Protein AF-A0A8J6BGZ4-F1 (afdb_monomer_lite)

Radius of gyration: 22.03 Å; chains: 1; bounding box: 63×41×59 Å

Secondary structure (DSSP, 8-state):
--S-TT-SSS-----S-SEESS-HHHHHHHHHHHHHHHHTTSS-PPPHHHHHHHHHHHHHHHHHHS-SSTTSSSEE-HHHHHHHHHHHHT----HHHHHHH-HHHHHHHHHS---GGGGGSSSTT--TTHHHHHHTHHHHHHTTT--S--------HHHHHHHHHHHHHHHHHHHHHT-

pLDDT: mean 90.48, std 9.58, range [55.22, 98.25]

Sequence (179 aa):
MVFPPEVEKSTVAFIGYVQPIGAIMPVSEIQARWATRVFKGLNKLPSKSEMKAEIAKRTEVMQKRYVESERHTIQVDYVDYMDEVAEEIGCKPNVKKLLLLDPKLAWEVLFGPCTPYQYRLSGPGKWKDARKAILTQYERIIKPTKTRTISVNDSHGSFKLAFKILGILILFAAIYVSV

InterPro domains:
  IPR002257 Flavin monooxygenase (FMO) 5 [PR01125] (47-66)
  IPR002257 Flavin monooxygenase (FMO) 5 [PR01125] (66-77)
  IPR002257 Flavin monooxygenase (FMO) 5 [PR01125] (155-172)
  IPR020946 Flavin monooxygenase-like [PF00743] (2-177)
  IPR036188 FAD/NAD(P)-binding domain superfamily [G3DSA:3.50.50.60] (1-104)
  IPR036188 FAD/NAD(P)-binding domain superfamily [SSF51905] (8-132)
  IPR050346 Flavin-containing monooxygenases-like [PTHR23023] (2-154)

Organism: Eleutherodactylus coqui (NCBI:txid57060)

Foldseek 3Di:
DQADLPDPALQHGDALQADEPDDSVLRSVLSVLLSVCSNVVVFPDDHSVVVVVVVVVVQVVQPVPDPPDPVSRRYDYPVVSSQVSLVRQVQRDPLVVCCVVPVPLSCLCPVNDVDSLSSQCDGPNRDPCSSVCSNCVVVVVCVVVPPDDDDDPPPPPVVVVVVVVVVVVVVVVVVVVVD

Structure (mmCIF, N/CA/C/O backbone):
data_AF-A0A8J6BGZ4-F1
#
_entry.id   AF-A0A8J6BGZ4-F1
#
loop_
_atom_site.group_PDB
_atom_site.id
_atom_site.type_symbol
_atom_site.label_atom_id
_atom_site.label_alt_id
_atom_site.label_comp_id
_atom_site.label_asym_id
_atom_site.label_entity_id
_atom_site.label_seq_id
_atom_site.pdbx_PDB_ins_code
_atom_site.Cartn_x
_atom_site.Cartn_y
_atom_site.Cartn_z
_atom_site.occupancy
_atom_site.B_iso_or_equiv
_atom_site.auth_seq_id
_atom_site.auth_comp_id
_atom_site.auth_asym_id
_atom_site.auth_atom_id
_atom_site.pdbx_PDB_model_num
ATOM 1 N N . MET A 1 1 ? -7.852 7.838 9.278 1.00 71.19 1 MET A N 1
ATOM 2 C CA . MET A 1 1 ? -8.920 7.177 10.065 1.00 71.19 1 MET A CA 1
ATOM 3 C C . MET A 1 1 ? -9.941 6.586 9.106 1.00 71.19 1 MET A C 1
ATOM 5 O O . MET A 1 1 ? -10.532 7.351 8.365 1.00 71.19 1 MET A O 1
ATOM 9 N N . VAL A 1 2 ? -10.126 5.261 9.086 1.00 92.69 2 VAL A N 1
ATOM 10 C CA . VAL A 1 2 ? -11.202 4.618 8.294 1.00 92.69 2 VAL A CA 1
ATOM 11 C C . VAL A 1 2 ? -12.411 4.323 9.177 1.00 92.69 2 VAL A C 1
ATOM 13 O O . VAL A 1 2 ? -13.541 4.565 8.773 1.00 92.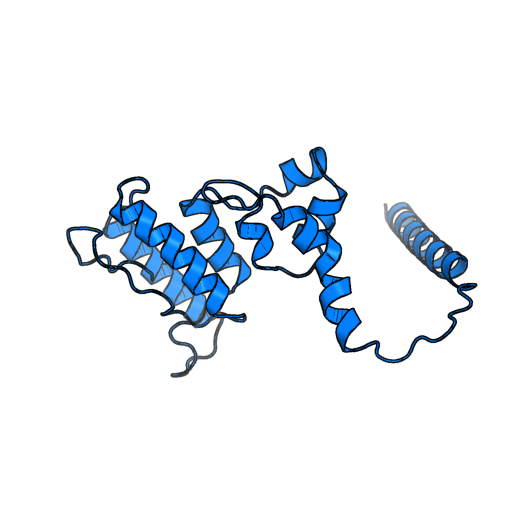69 2 VAL A O 1
ATOM 16 N N . PHE A 1 3 ? -12.178 3.868 10.409 1.00 95.12 3 PHE A N 1
ATOM 17 C CA . PHE A 1 3 ? -13.233 3.517 11.356 1.00 95.12 3 PHE A CA 1
ATOM 18 C C . PHE A 1 3 ? -13.259 4.495 12.537 1.00 95.12 3 PHE A C 1
ATOM 20 O O . PHE A 1 3 ? -12.200 4.770 13.112 1.00 95.12 3 PHE A O 1
ATOM 27 N N . PRO A 1 4 ? -14.435 5.014 12.920 1.00 93.75 4 PRO A N 1
ATOM 28 C CA . PRO A 1 4 ? -14.587 5.814 14.129 1.00 93.75 4 PRO A CA 1
ATOM 29 C C . PRO A 1 4 ? -14.514 4.918 15.386 1.00 93.75 4 PRO A C 1
ATOM 31 O O . PRO A 1 4 ? -15.329 4.005 15.518 1.00 93.75 4 PRO A O 1
ATOM 34 N N . PRO A 1 5 ? -13.601 5.176 16.344 1.00 92.38 5 PRO A N 1
ATOM 35 C CA . PRO A 1 5 ? -13.432 4.334 17.539 1.00 92.38 5 PRO A CA 1
ATOM 36 C C . PRO A 1 5 ? -14.580 4.454 18.556 1.00 92.38 5 PRO A C 1
ATOM 38 O O . PRO A 1 5 ? -14.654 3.680 19.506 1.00 92.38 5 PRO A O 1
ATOM 41 N N . GLU A 1 6 ? -15.452 5.454 18.408 1.00 91.50 6 GLU A N 1
ATOM 42 C CA . GLU A 1 6 ? -16.585 5.676 19.313 1.00 91.50 6 GLU A CA 1
ATOM 43 C C . GLU A 1 6 ? -17.794 4.789 19.003 1.00 91.50 6 GLU A C 1
ATOM 45 O O . GLU A 1 6 ? -18.661 4.629 19.859 1.00 91.50 6 GLU A O 1
ATOM 50 N N . VAL A 1 7 ? -17.857 4.198 17.808 1.00 89.94 7 VAL A N 1
ATOM 51 C CA . VAL A 1 7 ? -18.979 3.340 17.421 1.00 89.94 7 VAL A CA 1
ATOM 52 C C . VAL A 1 7 ? -18.779 1.949 18.019 1.00 89.94 7 VAL A C 1
ATOM 54 O O . VAL A 1 7 ? -17.758 1.308 17.786 1.00 89.94 7 VAL A O 1
ATOM 57 N N . GLU A 1 8 ? -19.772 1.476 18.775 1.00 85.56 8 GLU A N 1
ATOM 58 C CA . GLU A 1 8 ? -19.721 0.193 19.491 1.00 85.56 8 GLU A CA 1
ATOM 59 C C . GLU A 1 8 ? -19.519 -1.005 18.550 1.00 85.56 8 GLU A C 1
ATOM 61 O O . GLU A 1 8 ? -18.778 -1.936 18.860 1.00 85.56 8 GLU A O 1
ATOM 66 N N . LYS A 1 9 ? -20.155 -0.968 17.373 1.00 89.38 9 LYS A N 1
ATOM 67 C CA . LYS A 1 9 ? -20.015 -1.990 16.331 1.00 89.38 9 LYS A CA 1
ATOM 68 C C . LYS A 1 9 ? -19.254 -1.426 15.140 1.00 89.38 9 LYS A C 1
ATOM 70 O O . LYS A 1 9 ? -19.548 -0.336 14.659 1.00 89.38 9 LYS A O 1
ATOM 75 N N . SER A 1 10 ? -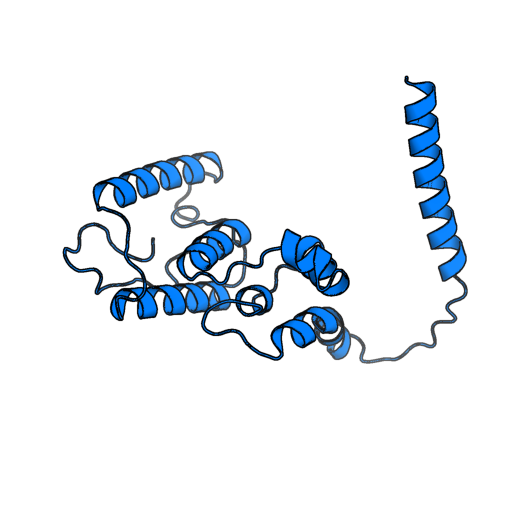18.318 -2.199 14.599 1.00 92.00 10 SER A N 1
ATOM 76 C CA . SER A 1 10 ? -17.503 -1.812 13.440 1.00 92.00 10 SER A CA 1
ATOM 77 C C . SER A 1 10 ? -18.284 -1.887 12.117 1.00 92.00 10 SER A C 1
ATOM 79 O O . SER A 1 10 ? -17.900 -2.619 11.214 1.00 92.00 10 SER A O 1
ATOM 81 N N . THR A 1 11 ? -19.402 -1.165 12.003 1.00 93.88 11 THR A N 1
ATOM 82 C CA . THR A 1 11 ? -20.330 -1.190 10.852 1.00 93.88 11 THR A CA 1
ATOM 83 C C . THR A 1 11 ? -20.336 0.104 10.038 1.00 93.88 11 THR A C 1
ATOM 85 O O . THR A 1 11 ? -21.064 0.207 9.055 1.00 93.88 11 THR A O 1
ATOM 88 N N . VAL A 1 12 ? -19.541 1.099 10.436 1.00 95.50 12 VAL A N 1
ATOM 89 C CA . VAL A 1 12 ? -19.402 2.385 9.739 1.00 95.50 12 VAL A CA 1
ATOM 90 C C . VAL A 1 12 ? -17.940 2.585 9.363 1.00 95.50 12 VAL A C 1
ATOM 92 O O . VAL A 1 12 ? -17.058 2.406 10.201 1.00 95.50 12 VAL A O 1
ATOM 95 N N . ALA A 1 13 ? -17.685 2.963 8.111 1.00 96.62 13 ALA A N 1
ATOM 96 C CA . ALA A 1 13 ? -16.354 3.266 7.600 1.00 96.62 13 ALA A CA 1
ATOM 97 C C . ALA A 1 13 ? -16.400 4.500 6.691 1.00 96.62 13 ALA A C 1
ATOM 99 O O . ALA A 1 13 ? -17.326 4.654 5.896 1.00 96.62 13 ALA A O 1
ATOM 100 N N . PHE A 1 14 ? -15.381 5.350 6.787 1.00 95.81 14 PHE A N 1
ATOM 101 C CA . PHE A 1 14 ? -15.175 6.514 5.932 1.00 95.81 14 PHE A CA 1
ATOM 102 C C . PHE A 1 14 ? -14.122 6.184 4.877 1.00 95.81 14 PHE A C 1
ATOM 104 O O . PHE A 1 14 ? -12.993 5.819 5.208 1.00 95.81 14 PHE A O 1
ATOM 111 N N . ILE A 1 15 ? -14.498 6.307 3.604 1.00 97.00 15 ILE A N 1
ATOM 112 C CA . ILE A 1 15 ? -13.657 5.958 2.456 1.00 97.00 15 ILE A CA 1
ATOM 113 C C . ILE A 1 15 ? -13.256 7.234 1.718 1.00 97.00 15 ILE A C 1
ATOM 115 O O . ILE A 1 15 ? -14.090 8.100 1.470 1.00 97.00 15 ILE A O 1
ATOM 119 N N . GLY A 1 16 ? -11.979 7.352 1.368 1.00 93.81 16 GLY A N 1
ATOM 120 C CA . GLY A 1 16 ? -11.411 8.510 0.682 1.00 93.81 16 GLY A CA 1
ATOM 121 C C . GLY A 1 16 ? -11.222 9.743 1.567 1.00 93.81 16 GLY A C 1
ATOM 122 O O . GLY A 1 16 ? -10.829 10.789 1.063 1.00 93.81 16 GLY A O 1
ATOM 123 N N . TYR A 1 17 ? -11.462 9.639 2.878 1.00 92.50 17 TYR A N 1
ATOM 124 C CA . TYR A 1 17 ? -11.281 10.742 3.828 1.00 92.50 17 TYR A CA 1
ATOM 125 C C . TYR A 1 17 ? -9.835 10.825 4.346 1.00 92.50 17 TYR A C 1
ATOM 127 O O . TYR A 1 17 ? -9.562 10.717 5.541 1.00 92.50 17 TYR A O 1
ATOM 135 N N . VAL A 1 18 ? -8.891 10.930 3.412 1.00 91.00 18 VAL A N 1
ATOM 136 C CA . VAL A 1 18 ? -7.453 11.116 3.654 1.00 91.00 18 VAL A CA 1
ATOM 137 C C . VAL A 1 18 ? -6.853 11.906 2.493 1.00 91.00 18 VAL A C 1
ATOM 139 O O . VAL A 1 18 ? -7.332 11.797 1.365 1.00 91.00 18 VAL A O 1
ATOM 142 N N . GLN A 1 19 ? -5.787 12.664 2.742 1.00 89.75 19 GLN A N 1
ATOM 143 C CA . GLN A 1 19 ? -5.075 13.404 1.702 1.00 89.75 19 GLN A CA 1
ATOM 144 C C . GLN A 1 19 ? -3.654 12.847 1.529 1.00 89.75 19 GLN A C 1
ATOM 146 O O . GLN A 1 19 ? -2.728 13.278 2.215 1.00 89.75 19 GLN A O 1
ATOM 151 N N . PRO A 1 20 ? -3.455 11.868 0.633 1.00 88.94 20 PRO A N 1
ATOM 152 C CA . PRO A 1 20 ? -2.137 11.312 0.377 1.00 88.94 20 PRO A CA 1
ATOM 153 C C . PRO A 1 20 ? -1.318 12.216 -0.553 1.00 88.94 20 PRO A C 1
ATOM 155 O O . PRO A 1 20 ? -1.865 12.891 -1.428 1.00 88.94 20 PRO A O 1
ATOM 158 N N . ILE A 1 21 ? 0.009 12.119 -0.469 1.00 85.00 21 ILE A N 1
ATOM 159 C CA . ILE A 1 21 ? 0.899 12.525 -1.569 1.00 85.00 21 ILE A CA 1
ATOM 160 C C . ILE A 1 21 ? 0.851 11.425 -2.644 1.00 85.00 21 ILE A C 1
ATOM 162 O O . ILE A 1 21 ? 1.728 10.569 -2.739 1.00 85.00 21 ILE A O 1
ATOM 166 N N . GLY A 1 22 ? -0.243 11.386 -3.404 1.00 85.25 22 GLY A N 1
ATOM 167 C CA . GLY A 1 22 ? -0.531 10.341 -4.383 1.00 85.25 22 GLY A CA 1
ATOM 168 C C . GLY A 1 22 ? -1.966 10.416 -4.903 1.00 85.25 22 GLY A C 1
ATOM 169 O O . GLY A 1 22 ? -2.707 11.352 -4.612 1.00 85.25 22 GLY A O 1
ATOM 170 N N . ALA A 1 23 ? -2.378 9.421 -5.688 1.00 91.25 23 ALA A N 1
ATOM 171 C CA . ALA A 1 23 ? -3.746 9.358 -6.194 1.00 91.25 23 ALA A CA 1
ATOM 172 C C . ALA A 1 23 ? -4.713 8.850 -5.112 1.00 91.25 23 ALA A C 1
ATOM 174 O O . ALA A 1 23 ? -4.440 7.844 -4.460 1.00 91.25 23 ALA A O 1
ATOM 175 N N . ILE A 1 24 ? -5.880 9.487 -4.972 1.00 94.75 24 ILE A N 1
ATOM 176 C CA . ILE A 1 24 ? -6.903 9.075 -3.995 1.00 94.75 24 ILE A CA 1
ATOM 177 C C . ILE A 1 24 ? -7.621 7.780 -4.398 1.00 94.75 24 ILE A C 1
ATOM 179 O O . ILE A 1 24 ? -8.010 6.992 -3.547 1.00 94.75 24 ILE A O 1
ATOM 183 N N . MET A 1 25 ? -7.757 7.513 -5.698 1.00 96.38 25 MET A N 1
ATOM 184 C CA . MET A 1 25 ? -8.470 6.348 -6.231 1.00 96.38 25 MET A CA 1
ATOM 185 C C . MET A 1 25 ? -7.934 5.005 -5.696 1.00 96.38 25 MET A C 1
ATOM 187 O O . MET A 1 25 ? -8.741 4.226 -5.188 1.00 96.38 25 MET A O 1
ATOM 191 N N . PRO A 1 26 ? -6.618 4.707 -5.747 1.00 96.56 26 PRO A N 1
ATOM 192 C CA . PRO A 1 26 ? -6.089 3.473 -5.162 1.00 96.56 26 PRO A CA 1
ATOM 193 C C . PRO A 1 26 ? -6.210 3.423 -3.636 1.00 96.56 26 PRO A C 1
ATOM 195 O O . PRO A 1 26 ? -6.410 2.345 -3.082 1.00 96.56 26 PRO A O 1
ATOM 198 N N . VAL A 1 27 ? -6.145 4.575 -2.965 1.00 96.62 27 VAL A N 1
ATOM 199 C CA . VAL A 1 27 ? -6.311 4.656 -1.510 1.00 96.62 27 VAL A CA 1
ATOM 200 C C . VAL A 1 27 ? -7.744 4.308 -1.107 1.00 96.62 27 VAL A C 1
ATOM 202 O O . VAL A 1 27 ? -7.959 3.438 -0.266 1.00 96.62 27 VAL A O 1
ATOM 205 N N . SER A 1 28 ? -8.738 4.918 -1.753 1.00 97.38 28 SER A N 1
ATOM 206 C CA . SER A 1 28 ? -10.153 4.608 -1.529 1.00 97.38 28 SER A CA 1
ATOM 207 C C . SER A 1 28 ? -10.473 3.144 -1.836 1.00 97.38 28 SER A C 1
ATOM 209 O O . SER A 1 28 ? -11.246 2.512 -1.119 1.00 97.38 28 SER A O 1
ATOM 211 N N . GLU A 1 29 ? -9.859 2.580 -2.878 1.00 97.88 29 GLU A N 1
ATOM 212 C CA . GLU A 1 29 ? -10.035 1.175 -3.252 1.00 97.88 29 GLU A CA 1
ATOM 213 C C . GLU A 1 29 ? -9.547 0.225 -2.150 1.00 97.88 29 GLU A C 1
ATOM 215 O O . GLU A 1 29 ? -10.297 -0.657 -1.721 1.00 97.88 29 GLU A O 1
ATOM 220 N N . ILE A 1 30 ? -8.324 0.417 -1.642 1.00 97.38 30 ILE A N 1
ATOM 221 C CA . ILE A 1 30 ? -7.788 -0.460 -0.596 1.00 97.38 30 ILE A CA 1
ATOM 222 C C . ILE A 1 30 ? -8.512 -0.256 0.744 1.00 97.38 30 ILE A C 1
ATOM 224 O O . ILE A 1 30 ? -8.785 -1.232 1.444 1.00 97.38 30 ILE A O 1
ATOM 228 N N . GLN A 1 31 ? -8.929 0.974 1.066 1.00 97.69 31 GLN A N 1
ATOM 229 C CA . GLN A 1 31 ? -9.786 1.248 2.223 1.00 97.69 31 GLN A CA 1
ATOM 230 C C . GLN A 1 31 ? -11.121 0.500 2.121 1.00 97.69 31 GLN A C 1
ATOM 232 O O . GLN A 1 31 ? -11.555 -0.110 3.097 1.00 97.69 31 GLN A O 1
ATOM 237 N N . ALA A 1 32 ? -11.754 0.482 0.943 1.00 97.94 32 ALA A N 1
ATOM 238 C CA . ALA A 1 32 ? -13.000 -0.249 0.725 1.00 97.94 32 ALA A CA 1
ATOM 239 C C . ALA A 1 32 ? -12.804 -1.769 0.865 1.00 97.94 32 ALA A C 1
ATOM 241 O O . ALA A 1 32 ? -13.632 -2.458 1.472 1.00 97.94 32 ALA A O 1
ATOM 242 N N . ARG A 1 33 ? -11.680 -2.308 0.371 1.00 98.00 33 ARG A N 1
ATOM 243 C CA . ARG A 1 33 ? -11.315 -3.72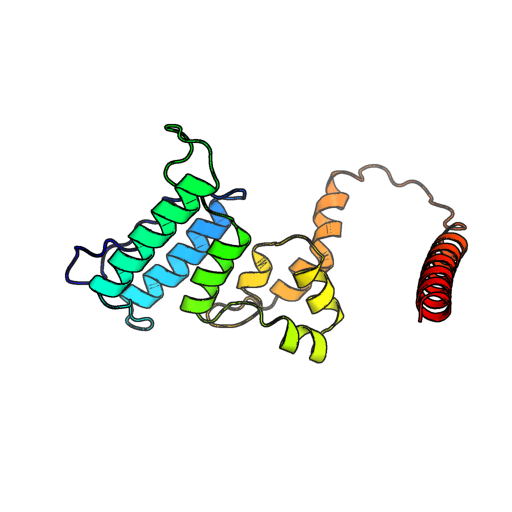0 0.586 1.00 98.00 33 ARG A CA 1
ATOM 244 C C . ARG A 1 33 ? -11.180 -4.052 2.067 1.00 98.00 33 ARG A C 1
ATOM 246 O O . ARG A 1 33 ? -11.671 -5.094 2.490 1.00 98.00 33 ARG A O 1
ATOM 253 N N . TRP A 1 34 ? -10.542 -3.193 2.855 1.00 97.88 34 TRP A N 1
ATOM 254 C CA . TRP A 1 34 ? -10.426 -3.406 4.295 1.00 97.88 34 TRP A CA 1
ATOM 255 C C . TRP A 1 34 ? -11.787 -3.293 4.999 1.00 97.88 34 TRP A C 1
ATOM 257 O O . TRP A 1 34 ? -12.185 -4.218 5.708 1.00 97.88 34 TRP A O 1
ATOM 267 N N . ALA A 1 35 ? -12.551 -2.233 4.717 1.00 97.88 35 ALA A N 1
ATOM 268 C CA . ALA A 1 35 ? -13.881 -1.989 5.280 1.00 97.88 35 ALA A CA 1
ATOM 269 C C . ALA A 1 35 ? -14.842 -3.161 5.073 1.00 97.88 35 ALA A C 1
ATOM 271 O O . ALA A 1 35 ? -15.413 -3.680 6.029 1.00 97.88 35 ALA A O 1
ATOM 272 N N . THR A 1 36 ? -14.963 -3.648 3.839 1.00 97.25 36 THR A N 1
ATOM 273 C CA . THR A 1 36 ? -15.849 -4.779 3.526 1.00 97.25 36 THR A CA 1
ATOM 274 C C . THR A 1 36 ? -15.447 -6.072 4.237 1.00 97.25 36 THR A C 1
ATOM 276 O O . THR A 1 36 ? -16.311 -6.866 4.610 1.00 97.25 36 THR A O 1
ATOM 279 N N . ARG A 1 37 ? -14.149 -6.293 4.480 1.00 97.00 37 ARG A N 1
ATOM 280 C CA . ARG A 1 37 ? -13.666 -7.456 5.237 1.00 97.00 37 ARG A CA 1
ATOM 281 C C . ARG A 1 37 ? -13.971 -7.342 6.725 1.00 97.00 37 ARG A C 1
ATOM 283 O O . ARG A 1 37 ? -14.346 -8.350 7.320 1.00 97.00 37 ARG A O 1
ATOM 290 N N . VAL A 1 38 ? -13.864 -6.143 7.296 1.00 97.12 38 VAL A N 1
ATOM 291 C CA . VAL A 1 38 ? -14.278 -5.866 8.680 1.00 97.12 38 VAL A CA 1
ATOM 292 C C . VAL A 1 38 ? -15.784 -6.057 8.834 1.00 97.12 38 VAL A C 1
ATOM 294 O O . VAL A 1 38 ? -16.215 -6.786 9.721 1.00 97.12 38 VAL A O 1
ATOM 297 N N . PHE A 1 39 ? -16.587 -5.522 7.912 1.00 96.94 39 PHE A N 1
ATOM 298 C CA . PHE A 1 39 ? -18.045 -5.698 7.926 1.00 96.94 39 PHE A CA 1
ATOM 299 C C . PHE A 1 39 ? -18.462 -7.165 7.798 1.00 96.94 39 PHE A C 1
ATOM 301 O O . PHE A 1 39 ? -19.427 -7.594 8.422 1.00 96.94 39 PHE A O 1
ATOM 308 N N . LYS A 1 40 ? -17.707 -7.957 7.030 1.00 96.25 40 LYS A N 1
ATOM 309 C CA . LYS A 1 40 ? -17.908 -9.407 6.913 1.00 96.25 40 LYS A CA 1
ATOM 310 C C . LYS A 1 40 ? -17.368 -10.200 8.118 1.00 96.25 40 LYS A C 1
ATOM 312 O O . LYS A 1 40 ? -17.558 -11.411 8.174 1.00 96.25 40 LYS A O 1
ATOM 317 N N . GLY A 1 41 ? -16.673 -9.561 9.060 1.00 95.12 41 GLY A N 1
ATOM 318 C CA . GLY A 1 41 ? -16.052 -10.215 10.217 1.00 95.12 41 GLY A CA 1
ATOM 319 C C . GLY A 1 41 ? -14.788 -11.022 9.895 1.00 95.12 41 GLY A C 1
ATOM 320 O O . GLY A 1 41 ? -14.329 -11.797 10.730 1.00 95.12 41 GLY A O 1
ATOM 321 N N . LEU A 1 42 ? -14.212 -10.856 8.698 1.00 95.81 42 LEU A N 1
ATOM 322 C CA . LEU A 1 42 ? -12.958 -11.510 8.293 1.00 95.81 42 LEU A CA 1
ATOM 323 C C . LEU A 1 42 ? -11.721 -10.833 8.890 1.00 95.81 42 LEU A C 1
ATOM 325 O O . LEU A 1 42 ? -10.668 -11.455 8.989 1.00 95.81 42 LEU A O 1
ATOM 329 N N . ASN A 1 43 ? -11.849 -9.560 9.252 1.00 94.94 43 ASN A N 1
ATOM 330 C CA . ASN A 1 43 ? -10.831 -8.773 9.931 1.00 94.94 43 ASN A CA 1
ATOM 331 C C . ASN A 1 43 ? -11.448 -8.158 11.186 1.00 94.94 43 ASN A C 1
ATOM 333 O O . ASN A 1 43 ? -12.584 -7.688 11.147 1.00 94.94 43 ASN A O 1
ATOM 337 N N . LYS A 1 44 ? -10.702 -8.165 12.291 1.00 93.12 44 LYS A N 1
ATOM 338 C CA . LYS A 1 44 ? -11.116 -7.536 13.547 1.00 93.12 44 LYS A CA 1
ATOM 339 C C . LYS A 1 44 ? -10.305 -6.270 13.755 1.00 93.12 44 LYS A C 1
ATOM 341 O O . LYS A 1 44 ? -9.102 -6.278 13.526 1.00 93.12 44 LYS A O 1
ATOM 346 N N . LEU A 1 45 ? -10.979 -5.208 14.175 1.00 94.50 45 LEU A N 1
ATOM 347 C CA . LEU A 1 45 ? -10.302 -3.988 14.591 1.00 94.50 45 LEU A CA 1
ATOM 348 C C . LEU A 1 45 ? -9.653 -4.192 15.968 1.00 94.50 45 LEU A C 1
ATOM 350 O O . LEU A 1 45 ? -10.148 -5.015 16.748 1.00 94.50 45 LEU A O 1
ATOM 354 N N . PRO A 1 46 ? -8.574 -3.453 16.273 1.00 94.12 46 PRO A N 1
ATOM 355 C CA . PRO A 1 46 ? -8.012 -3.418 17.616 1.00 94.12 46 PRO A CA 1
ATOM 356 C C . PRO A 1 46 ? -9.003 -2.798 18.613 1.00 94.12 46 PRO A C 1
ATOM 358 O O . PRO A 1 46 ? -10.063 -2.282 18.246 1.00 94.12 46 PRO A O 1
ATOM 361 N N . SER A 1 47 ? -8.668 -2.853 19.899 1.00 94.56 47 SER A N 1
ATOM 362 C CA . SER A 1 47 ? -9.505 -2.278 20.950 1.00 94.56 47 SER A CA 1
ATOM 363 C C . SER A 1 47 ? -9.634 -0.755 20.816 1.00 94.56 47 SER A C 1
ATOM 365 O O . SER A 1 47 ? -8.787 -0.064 20.245 1.00 94.56 47 SER A O 1
ATOM 367 N N . LYS A 1 48 ? -10.698 -0.195 21.402 1.00 94.12 48 LYS A N 1
ATOM 368 C CA . LYS A 1 48 ? -10.958 1.253 21.391 1.00 94.12 48 LYS A CA 1
ATOM 369 C C . LYS A 1 48 ? -9.792 2.071 21.959 1.00 94.12 48 LYS A C 1
ATOM 371 O O . LYS A 1 48 ? -9.490 3.142 21.435 1.00 94.12 48 LYS A O 1
ATOM 376 N N . SER A 1 49 ? -9.149 1.593 23.025 1.00 94.81 49 SER A N 1
ATOM 377 C CA . SER A 1 49 ? -7.991 2.258 23.635 1.00 94.81 49 SER A CA 1
ATOM 378 C C . SER A 1 49 ? -6.786 2.260 22.698 1.00 94.81 49 SER A C 1
ATOM 380 O O . SER A 1 49 ? -6.168 3.308 22.526 1.00 94.81 49 SER A O 1
ATOM 382 N N . GLU A 1 50 ? -6.496 1.135 22.042 1.00 94.81 50 GLU A N 1
ATOM 383 C CA . GLU A 1 50 ? -5.415 1.028 21.054 1.00 94.81 50 GLU A CA 1
ATOM 384 C C . GLU A 1 50 ? -5.660 1.950 19.856 1.00 94.81 50 GLU A C 1
ATOM 386 O O . GLU A 1 50 ? -4.767 2.699 19.465 1.00 94.81 50 GLU A O 1
ATOM 391 N N . MET A 1 51 ? -6.889 1.982 19.324 1.00 94.69 51 MET A N 1
ATOM 392 C CA . MET A 1 51 ? -7.250 2.894 18.234 1.00 94.69 51 MET A CA 1
ATOM 393 C C . MET A 1 51 ? -7.034 4.361 18.621 1.00 94.69 51 MET A C 1
ATOM 395 O O . MET A 1 51 ? -6.492 5.131 17.833 1.00 94.69 51 MET A O 1
ATOM 399 N N . LYS A 1 52 ? -7.446 4.763 19.830 1.00 94.75 52 LYS A N 1
ATOM 400 C CA . LYS A 1 52 ? -7.261 6.139 20.320 1.00 94.75 52 LYS A CA 1
ATOM 401 C C . LYS A 1 52 ? -5.792 6.494 20.521 1.00 94.75 52 LYS A C 1
ATOM 403 O O . LYS A 1 52 ? -5.389 7.591 20.143 1.00 94.75 52 LYS A O 1
ATOM 408 N N . ALA A 1 53 ? -5.010 5.582 21.095 1.00 95.25 53 ALA A N 1
ATOM 409 C CA . ALA A 1 53 ? -3.578 5.776 21.289 1.00 95.25 53 ALA A CA 1
ATOM 410 C C . ALA A 1 53 ? -2.859 5.957 19.944 1.00 95.25 53 ALA A C 1
ATOM 412 O O . ALA A 1 53 ? -2.066 6.884 19.784 1.00 95.25 53 ALA A O 1
ATOM 413 N N . GLU A 1 54 ? -3.197 5.133 18.952 1.00 92.31 54 GLU A N 1
ATOM 414 C CA . GLU A 1 54 ? -2.635 5.235 17.606 1.00 92.31 54 GLU A CA 1
ATOM 415 C C . GLU A 1 54 ? -3.068 6.526 16.894 1.00 92.31 54 GLU A C 1
ATOM 417 O O . GLU A 1 54 ? -2.249 7.175 16.248 1.00 92.31 54 GLU A O 1
ATOM 422 N N . ILE A 1 55 ? -4.326 6.956 17.050 1.00 91.88 55 ILE A N 1
ATOM 423 C CA . ILE A 1 55 ? -4.789 8.252 16.527 1.00 91.88 55 ILE A CA 1
ATOM 424 C C . ILE A 1 55 ? -3.980 9.400 17.141 1.00 91.88 55 ILE A C 1
ATOM 426 O O . ILE A 1 55 ? -3.494 10.250 16.402 1.00 91.88 55 ILE A O 1
ATOM 430 N N . ALA A 1 56 ? -3.797 9.416 18.465 1.00 92.50 56 ALA A N 1
ATOM 431 C CA . ALA A 1 56 ? -3.023 10.456 19.142 1.00 92.50 56 ALA A CA 1
ATOM 432 C C . ALA A 1 56 ? -1.570 10.499 18.638 1.00 92.50 56 ALA A C 1
ATOM 434 O O . ALA A 1 56 ? -1.074 11.563 18.265 1.00 92.50 56 ALA A O 1
ATOM 435 N N . LYS A 1 57 ? -0.927 9.330 18.534 1.00 92.44 57 LYS A N 1
ATOM 436 C CA . LYS A 1 57 ? 0.432 9.193 17.999 1.00 92.44 57 LYS A CA 1
ATOM 437 C C . LYS A 1 57 ? 0.539 9.695 16.557 1.00 92.44 57 LYS A C 1
ATOM 439 O O . LYS A 1 57 ? 1.471 10.423 16.227 1.00 92.44 57 LYS A O 1
ATOM 444 N N . ARG A 1 58 ? -0.408 9.332 15.686 1.00 89.06 58 ARG A N 1
ATOM 445 C CA . ARG A 1 58 ? -0.421 9.788 14.286 1.00 89.06 58 ARG A CA 1
ATOM 446 C C . ARG A 1 58 ? -0.607 11.291 14.172 1.00 89.06 58 ARG A C 1
ATOM 448 O O . ARG A 1 58 ? 0.077 11.908 13.362 1.00 89.06 58 ARG A O 1
ATOM 455 N N . THR A 1 59 ? -1.489 11.874 14.981 1.00 88.38 59 THR A N 1
ATOM 456 C CA . THR A 1 59 ? -1.684 13.328 15.024 1.00 88.38 59 THR A CA 1
ATOM 457 C C . THR A 1 59 ? -0.384 14.037 15.394 1.00 88.38 59 THR A C 1
ATOM 459 O O . THR A 1 59 ? 0.004 14.976 14.706 1.00 88.38 59 THR A O 1
ATOM 462 N N . GLU A 1 60 ? 0.340 13.544 16.403 1.00 89.88 60 GLU A N 1
ATOM 463 C CA . GLU A 1 60 ? 1.633 14.108 16.805 1.00 89.88 60 GLU A CA 1
ATOM 464 C C . GLU A 1 60 ? 2.689 13.999 15.689 1.00 89.88 60 GLU A C 1
ATOM 466 O O . GLU A 1 60 ? 3.387 14.968 15.386 1.00 89.88 60 GLU A O 1
ATOM 471 N N . VAL A 1 61 ? 2.807 12.834 15.041 1.00 88.50 61 VAL A N 1
ATOM 472 C CA . VAL A 1 61 ? 3.750 12.631 13.925 1.00 88.50 61 VAL A CA 1
ATOM 473 C C . VAL A 1 61 ? 3.415 13.545 12.745 1.00 88.50 61 VAL A C 1
ATOM 475 O O . VAL A 1 61 ? 4.314 14.157 12.168 1.00 88.50 61 VAL A O 1
ATOM 478 N N . MET A 1 62 ? 2.131 13.672 12.405 1.00 85.12 62 MET A N 1
ATOM 479 C CA . MET A 1 62 ? 1.664 14.545 11.330 1.00 85.12 62 MET A CA 1
ATOM 480 C C . MET A 1 62 ? 1.991 16.014 11.630 1.00 85.12 62 MET A C 1
ATOM 482 O O . MET A 1 62 ? 2.535 16.694 10.764 1.00 85.12 62 MET A O 1
ATOM 486 N N . GLN A 1 63 ? 1.743 16.482 12.857 1.00 85.62 63 GLN A N 1
ATOM 487 C CA . GLN A 1 63 ? 2.065 17.848 13.292 1.00 85.62 63 GLN A CA 1
ATOM 488 C C . GLN A 1 63 ? 3.568 18.152 13.248 1.00 85.62 63 GLN A C 1
ATOM 490 O O . GLN A 1 63 ? 3.958 19.271 12.938 1.00 85.62 63 GLN A O 1
ATOM 495 N N . LYS A 1 64 ? 4.427 17.165 13.534 1.00 87.00 64 LYS A N 1
ATOM 496 C CA . LYS A 1 64 ? 5.888 17.329 13.428 1.00 87.00 64 LYS A CA 1
ATOM 497 C C . LYS A 1 64 ? 6.379 17.356 11.981 1.00 87.00 64 LYS A C 1
ATOM 499 O O . LYS A 1 64 ? 7.392 17.987 11.694 1.00 87.00 64 LYS A O 1
ATOM 504 N N . ARG A 1 65 ? 5.713 16.622 11.087 1.00 84.06 65 ARG A N 1
ATOM 505 C CA . ARG A 1 65 ? 6.140 16.446 9.692 1.00 84.06 65 ARG A CA 1
ATOM 506 C C . ARG A 1 65 ? 5.644 17.555 8.769 1.00 84.06 65 ARG A C 1
ATOM 508 O O . ARG A 1 65 ? 6.351 17.915 7.831 1.00 84.06 65 ARG A O 1
ATOM 515 N N . TYR A 1 66 ? 4.440 18.064 9.007 1.00 80.56 66 TYR A N 1
ATOM 516 C CA . TYR A 1 66 ? 3.784 19.034 8.139 1.00 80.56 66 TYR A CA 1
ATOM 517 C C . TYR A 1 66 ? 3.630 20.388 8.823 1.00 80.56 66 TYR A C 1
ATOM 519 O O . TYR A 1 66 ? 3.484 20.477 10.037 1.00 80.56 66 TYR A O 1
ATOM 527 N N . VAL A 1 67 ? 3.643 21.454 8.021 1.00 80.19 67 VAL A N 1
ATOM 528 C CA . VAL A 1 67 ? 3.422 22.814 8.519 1.00 80.19 67 VAL A CA 1
ATOM 529 C C . VAL A 1 67 ? 2.012 22.919 9.090 1.00 80.19 67 VAL A C 1
ATOM 531 O O . VAL A 1 67 ? 1.051 22.498 8.445 1.00 80.19 67 VAL A O 1
ATOM 534 N N . GLU A 1 68 ? 1.888 23.528 10.266 1.00 75.62 68 GLU A N 1
ATOM 535 C CA . GLU A 1 68 ? 0.598 23.824 10.878 1.00 75.62 68 GLU A CA 1
ATOM 536 C C . GLU A 1 68 ? -0.201 24.775 9.973 1.00 75.62 68 GLU A C 1
ATOM 538 O O . GLU A 1 68 ? 0.065 25.973 9.879 1.00 75.62 68 GLU A O 1
ATOM 543 N N . SER A 1 69 ? -1.152 24.221 9.223 1.00 76.25 69 SER A N 1
ATOM 544 C CA . SER A 1 69 ? -2.105 24.987 8.430 1.00 76.25 69 SER A CA 1
ATOM 545 C C . SER A 1 69 ? -3.381 24.187 8.208 1.00 76.25 69 SER A C 1
ATOM 547 O O . SER A 1 69 ? -3.380 22.955 8.253 1.00 76.25 69 SER A O 1
ATOM 549 N N . GLU A 1 70 ? -4.473 24.880 7.886 1.00 69.75 70 GLU A N 1
ATOM 550 C CA . GLU A 1 70 ? -5.782 24.265 7.623 1.00 69.75 70 GLU A CA 1
ATOM 551 C C . GLU A 1 70 ? -5.752 23.212 6.494 1.00 69.75 70 GLU A C 1
ATOM 553 O O . GLU A 1 70 ? -6.628 22.353 6.413 1.00 69.75 70 GLU A O 1
ATOM 558 N N . ARG A 1 71 ? -4.718 23.237 5.639 1.00 64.06 71 ARG A N 1
ATOM 559 C CA . ARG A 1 71 ? -4.510 22.285 4.534 1.00 64.06 71 ARG A CA 1
ATOM 560 C C . ARG A 1 71 ? -3.763 21.000 4.932 1.00 64.06 71 ARG A C 1
ATOM 562 O O . ARG A 1 71 ? -3.686 20.083 4.115 1.00 64.06 71 ARG A O 1
ATOM 569 N N . HIS A 1 72 ? -3.195 20.914 6.137 1.00 73.00 72 HIS A N 1
ATOM 570 C CA . HIS A 1 72 ? -2.367 19.779 6.589 1.00 73.00 72 HIS A CA 1
ATOM 571 C C . HIS A 1 72 ? -3.040 18.939 7.688 1.00 73.00 72 HIS A C 1
ATOM 573 O O . HIS A 1 72 ? -2.376 18.355 8.536 1.00 73.00 72 HIS A O 1
ATOM 579 N N . THR A 1 73 ? -4.371 18.859 7.678 1.00 74.12 73 THR A N 1
ATOM 580 C CA . THR A 1 73 ? -5.157 18.234 8.757 1.00 74.12 73 THR A CA 1
ATOM 581 C C . THR A 1 73 ? -5.373 16.726 8.597 1.00 74.12 73 THR A C 1
ATOM 583 O O . THR A 1 73 ? -5.646 16.044 9.581 1.00 74.12 73 THR A O 1
ATOM 586 N N . ILE A 1 74 ? -5.258 16.191 7.377 1.00 80.94 74 ILE A N 1
ATOM 587 C CA . ILE A 1 74 ? -5.528 14.774 7.060 1.00 80.94 74 ILE A CA 1
ATOM 588 C C . ILE A 1 74 ? -4.446 14.154 6.163 1.00 80.94 74 ILE A C 1
ATOM 590 O O . ILE A 1 74 ? -4.724 13.227 5.392 1.00 80.94 74 ILE A O 1
ATOM 594 N N . GLN A 1 75 ? -3.226 14.698 6.2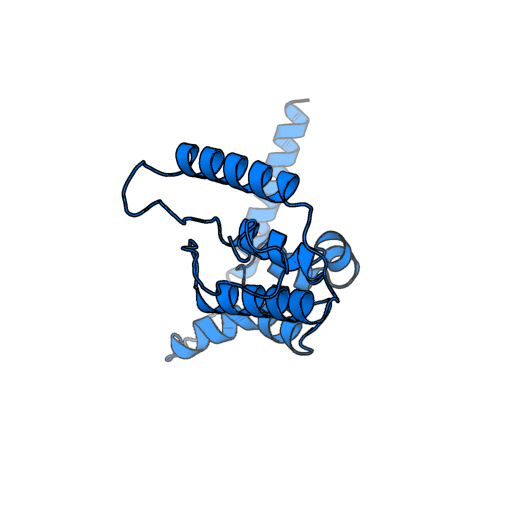17 1.00 84.94 75 GLN A N 1
ATOM 595 C CA . GLN A 1 75 ? -2.141 14.276 5.335 1.00 84.94 75 GLN A CA 1
ATOM 596 C C . GLN A 1 75 ? -1.522 12.951 5.759 1.00 84.94 75 GLN A C 1
ATOM 598 O O . GLN A 1 75 ? -1.316 12.685 6.942 1.00 84.94 75 GLN A O 1
ATOM 603 N N . VAL A 1 76 ? -1.230 12.120 4.761 1.00 86.38 76 VAL A N 1
ATOM 604 C CA . VAL A 1 76 ? -0.592 10.819 4.952 1.00 86.38 76 VAL A CA 1
ATOM 605 C C . VAL A 1 76 ? 0.478 10.579 3.894 1.00 86.38 76 VAL A C 1
ATOM 607 O O . VAL A 1 76 ? 0.324 10.945 2.723 1.00 86.38 76 VAL A O 1
ATOM 610 N N . ASP A 1 77 ? 1.545 9.895 4.291 1.00 90.50 77 ASP A N 1
ATOM 611 C CA . ASP A 1 77 ? 2.520 9.359 3.353 1.00 90.50 77 ASP A CA 1
ATOM 612 C C . ASP A 1 77 ? 1.921 8.154 2.630 1.00 90.50 77 ASP A C 1
ATOM 614 O O . ASP A 1 77 ? 1.480 7.186 3.250 1.00 90.50 77 ASP A O 1
ATOM 618 N N . TYR A 1 78 ? 1.871 8.228 1.298 1.00 92.69 78 TYR A N 1
ATOM 619 C CA . TYR A 1 78 ? 1.126 7.268 0.485 1.00 92.69 78 TYR A CA 1
ATOM 620 C C . TYR A 1 78 ? 1.606 5.827 0.683 1.00 92.69 78 TYR A C 1
ATOM 622 O O . TYR A 1 78 ? 0.782 4.944 0.896 1.00 92.69 78 TYR A O 1
ATOM 630 N N . VAL A 1 79 ? 2.919 5.583 0.621 1.00 94.31 79 VAL A N 1
ATOM 631 C CA . VAL A 1 79 ? 3.475 4.221 0.701 1.00 94.31 79 VAL A CA 1
ATOM 632 C C . VAL A 1 79 ? 3.228 3.616 2.078 1.00 94.31 79 VAL A C 1
ATOM 634 O O . VAL A 1 79 ? 2.674 2.524 2.159 1.00 94.31 79 VAL A O 1
ATOM 637 N N . ASP A 1 80 ? 3.556 4.353 3.140 1.00 93.31 80 ASP A N 1
ATOM 638 C CA . ASP A 1 80 ? 3.390 3.895 4.521 1.00 93.31 80 ASP A CA 1
ATOM 639 C C . ASP A 1 80 ? 1.918 3.586 4.817 1.00 93.31 80 ASP A C 1
ATOM 641 O O . ASP A 1 80 ? 1.586 2.497 5.281 1.00 93.31 80 ASP A O 1
ATOM 645 N N . TYR A 1 81 ? 1.010 4.494 4.442 1.00 94.38 81 TYR A N 1
ATOM 646 C CA . TYR A 1 81 ? -0.425 4.296 4.629 1.00 94.38 81 TYR A CA 1
ATOM 647 C C . TYR A 1 81 ? -0.960 3.085 3.853 1.00 94.38 81 TYR A C 1
ATOM 649 O O . TYR A 1 81 ? -1.724 2.276 4.385 1.00 94.38 81 TYR A O 1
ATOM 657 N N . MET A 1 82 ? -0.577 2.950 2.582 1.00 96.25 82 MET A N 1
ATOM 658 C CA . MET A 1 82 ? -1.019 1.835 1.749 1.00 96.25 82 MET A CA 1
ATOM 659 C C . MET A 1 82 ? -0.487 0.498 2.274 1.00 96.25 82 MET A C 1
ATOM 661 O O . MET A 1 82 ? -1.222 -0.488 2.259 1.00 96.25 82 MET A O 1
ATOM 665 N N . ASP A 1 83 ? 0.752 0.460 2.765 1.00 96.25 83 ASP A N 1
ATOM 666 C CA . ASP A 1 83 ? 1.374 -0.731 3.338 1.00 96.25 83 ASP A CA 1
ATOM 667 C C . ASP A 1 83 ? 0.731 -1.150 4.662 1.00 96.25 83 ASP A C 1
ATOM 669 O O . ASP A 1 83 ? 0.531 -2.345 4.872 1.00 96.25 83 ASP A O 1
ATOM 673 N N . GLU A 1 84 ? 0.366 -0.201 5.526 1.00 95.31 84 GLU A N 1
ATOM 674 C CA . GLU A 1 84 ? -0.385 -0.468 6.759 1.00 95.31 84 GLU A CA 1
ATOM 675 C C . GLU A 1 84 ? -1.748 -1.102 6.457 1.00 95.31 84 GLU A C 1
ATOM 677 O O . GLU A 1 84 ? -2.071 -2.171 6.972 1.00 95.31 84 GLU A O 1
ATOM 682 N N . VAL A 1 85 ? -2.538 -0.495 5.563 1.00 96.31 85 VAL A N 1
ATOM 683 C CA . VAL A 1 85 ? -3.852 -1.046 5.191 1.00 96.31 85 VAL A CA 1
ATOM 684 C C . VAL A 1 85 ? -3.697 -2.386 4.460 1.00 96.31 85 VAL A C 1
ATOM 686 O O . VAL A 1 85 ? -4.511 -3.297 4.624 1.00 96.31 85 VAL A O 1
ATOM 689 N N . ALA A 1 86 ? -2.645 -2.548 3.657 1.00 97.25 86 ALA A N 1
ATOM 690 C CA . ALA A 1 86 ? -2.361 -3.810 2.990 1.00 97.25 86 ALA A CA 1
ATOM 691 C C . ALA A 1 86 ? -1.953 -4.919 3.971 1.00 97.25 86 ALA A C 1
ATOM 693 O O . ALA A 1 86 ? -2.275 -6.080 3.711 1.00 97.25 86 ALA A O 1
ATOM 694 N N . GLU A 1 87 ? -1.271 -4.589 5.069 1.00 96.56 87 GLU A N 1
ATOM 695 C CA . GLU A 1 87 ? -0.955 -5.524 6.153 1.00 96.56 87 GLU A CA 1
ATOM 696 C C . GLU A 1 87 ? -2.245 -6.002 6.829 1.00 96.56 87 GLU A C 1
ATOM 698 O O . GLU A 1 87 ? -2.474 -7.206 6.917 1.00 96.56 87 GLU A O 1
ATOM 703 N N . GLU A 1 88 ? -3.151 -5.076 7.164 1.00 95.50 88 GLU A N 1
ATOM 704 C CA . GLU A 1 88 ? -4.464 -5.393 7.742 1.00 95.50 88 GLU A CA 1
ATOM 705 C C . GLU A 1 88 ? -5.275 -6.352 6.855 1.00 95.50 88 GLU A C 1
ATOM 707 O O . GLU A 1 88 ? -5.935 -7.276 7.330 1.00 95.50 88 GLU A O 1
ATOM 712 N N . ILE A 1 89 ? -5.221 -6.184 5.533 1.00 96.25 89 ILE A N 1
ATOM 713 C CA . ILE A 1 89 ? -5.903 -7.080 4.583 1.00 96.25 89 ILE A CA 1
ATOM 714 C C . ILE A 1 89 ? -5.141 -8.407 4.388 1.00 96.25 89 ILE A C 1
ATOM 716 O O . ILE A 1 89 ? -5.743 -9.409 3.986 1.00 96.25 89 ILE A O 1
ATOM 720 N N . GLY A 1 90 ? -3.828 -8.422 4.628 1.00 96.38 90 GLY A N 1
ATOM 721 C CA . GLY A 1 90 ? -2.928 -9.522 4.282 1.00 96.38 90 GLY A CA 1
ATOM 722 C C . GLY A 1 90 ? -2.551 -9.560 2.795 1.00 96.38 90 GLY A C 1
ATOM 723 O O . GLY A 1 90 ? -2.381 -10.638 2.223 1.00 96.38 90 GLY A O 1
ATOM 724 N N . CYS A 1 91 ? -2.474 -8.402 2.132 1.00 97.06 91 CYS A N 1
ATOM 725 C CA . CYS A 1 91 ? -2.066 -8.269 0.727 1.00 97.06 91 CYS A CA 1
ATOM 726 C C . CYS A 1 91 ? -0.791 -7.438 0.508 1.00 97.06 91 CYS A C 1
ATOM 728 O O . CYS A 1 91 ? -0.461 -7.137 -0.643 1.00 97.06 91 CYS A O 1
ATOM 730 N N . LYS A 1 92 ? -0.075 -7.064 1.576 1.00 97.38 92 LYS A N 1
ATOM 731 C CA . LYS A 1 92 ? 1.198 -6.342 1.471 1.00 97.38 92 LYS A CA 1
ATOM 732 C C . LYS A 1 92 ? 2.238 -7.168 0.691 1.00 97.38 92 LYS A C 1
ATOM 734 O O . LYS A 1 92 ? 2.441 -8.346 1.004 1.00 97.38 92 LYS A O 1
ATOM 739 N N . PRO A 1 93 ? 2.913 -6.595 -0.323 1.00 94.50 93 PRO A N 1
ATOM 740 C CA . PRO A 1 93 ? 3.967 -7.295 -1.052 1.00 94.50 93 PRO A CA 1
ATOM 741 C C . PRO A 1 93 ? 5.134 -7.683 -0.135 1.00 94.50 93 PRO A C 1
ATOM 743 O O . PRO A 1 93 ? 5.818 -6.832 0.426 1.00 94.50 93 PRO A O 1
ATOM 746 N N . ASN A 1 94 ? 5.421 -8.981 -0.019 1.00 95.19 94 ASN A N 1
ATOM 747 C CA . ASN A 1 94 ? 6.609 -9.442 0.696 1.00 95.19 94 ASN A CA 1
ATOM 748 C C . ASN A 1 94 ? 7.833 -9.382 -0.229 1.00 95.19 94 ASN A C 1
ATOM 750 O O . ASN A 1 94 ? 8.104 -10.324 -0.976 1.00 95.19 94 ASN A O 1
ATOM 754 N N . VAL A 1 95 ? 8.573 -8.271 -0.171 1.00 93.50 95 VAL A N 1
ATOM 755 C CA . VAL A 1 95 ? 9.731 -8.013 -1.045 1.00 93.50 95 VAL A CA 1
ATOM 756 C C . VAL A 1 95 ? 10.821 -9.076 -0.892 1.00 93.50 95 VAL A C 1
ATOM 758 O O . VAL A 1 95 ? 11.359 -9.533 -1.894 1.00 93.50 95 VAL A O 1
ATOM 761 N N . LYS A 1 96 ? 11.107 -9.551 0.328 1.00 94.31 96 LYS A N 1
ATOM 762 C CA . LYS A 1 96 ? 12.117 -10.604 0.559 1.00 94.31 96 LYS A CA 1
ATOM 763 C C . LYS A 1 96 ? 11.743 -11.905 -0.151 1.00 94.31 96 LYS A C 1
ATOM 765 O O . LYS A 1 96 ? 12.565 -12.506 -0.833 1.00 94.31 96 LYS A O 1
ATOM 770 N N . LYS A 1 97 ? 10.478 -12.317 -0.036 1.00 95.12 97 LYS A N 1
ATOM 771 C CA . LYS A 1 97 ? 9.954 -13.496 -0.735 1.00 95.12 97 LYS A CA 1
ATOM 772 C C . LYS A 1 97 ? 9.943 -13.292 -2.252 1.00 95.12 97 LYS A C 1
ATOM 774 O O . LYS A 1 97 ? 10.260 -14.221 -2.988 1.00 95.12 97 LYS A O 1
ATOM 779 N N . LEU A 1 98 ? 9.598 -12.091 -2.718 1.00 94.88 98 LEU A N 1
ATOM 780 C CA . LEU A 1 98 ? 9.647 -11.747 -4.138 1.00 94.88 98 LEU A CA 1
ATOM 781 C C . LEU A 1 98 ? 11.077 -11.812 -4.682 1.00 94.88 98 LEU A C 1
ATOM 783 O O . LEU A 1 98 ? 11.259 -12.366 -5.754 1.00 94.88 98 LEU A O 1
ATOM 787 N N . LEU A 1 99 ? 12.086 -11.332 -3.948 1.00 95.50 99 LEU A N 1
ATOM 788 C CA . LEU A 1 99 ? 13.490 -11.394 -4.377 1.00 95.50 99 LEU A CA 1
ATOM 789 C C . LEU A 1 99 ? 13.957 -12.832 -4.638 1.00 95.50 99 LEU A C 1
ATOM 791 O O . LEU A 1 99 ? 14.727 -13.058 -5.564 1.00 95.50 99 LEU A O 1
ATOM 795 N N . LEU A 1 100 ? 13.462 -13.798 -3.859 1.00 96.38 100 LEU A N 1
ATOM 796 C CA . LEU A 1 100 ? 13.797 -15.214 -4.023 1.00 96.38 100 LEU A CA 1
ATOM 797 C C . LEU A 1 100 ? 13.025 -15.890 -5.168 1.00 96.38 100 LEU A C 1
ATOM 799 O O . LEU A 1 100 ? 13.578 -16.744 -5.852 1.00 96.38 100 LEU A O 1
ATOM 803 N N . LEU A 1 101 ? 11.748 -15.546 -5.364 1.00 96.19 101 LEU A N 1
ATOM 804 C CA . LEU A 1 101 ? 10.865 -16.236 -6.319 1.00 96.19 101 LEU A CA 1
ATOM 805 C C . LEU A 1 101 ? 10.816 -15.580 -7.704 1.00 96.19 101 LEU A C 1
ATOM 807 O O . LEU A 1 101 ? 10.664 -16.262 -8.713 1.00 96.19 101 LEU A O 1
ATOM 811 N N . ASP A 1 102 ? 10.879 -14.254 -7.752 1.00 96.88 102 ASP A N 1
ATOM 812 C CA . ASP A 1 102 ? 10.807 -13.445 -8.967 1.00 96.88 102 ASP A CA 1
ATOM 813 C C . ASP A 1 102 ? 11.630 -12.157 -8.779 1.00 96.88 102 ASP A C 1
ATOM 815 O O . ASP A 1 102 ? 11.068 -11.076 -8.553 1.00 96.88 102 ASP A O 1
ATOM 819 N N . PRO A 1 103 ? 12.974 -12.246 -8.854 1.00 96.00 103 PRO A N 1
ATOM 820 C CA . PRO A 1 103 ? 13.863 -11.115 -8.589 1.00 96.00 103 PRO A CA 1
ATOM 821 C C . PRO A 1 103 ? 13.613 -9.930 -9.527 1.00 96.00 103 PRO A C 1
ATOM 823 O O . PRO A 1 103 ? 13.783 -8.781 -9.124 1.00 96.00 103 PRO A O 1
ATOM 826 N N . LYS A 1 104 ? 13.147 -10.185 -10.758 1.00 96.06 104 LYS A N 1
ATOM 827 C CA . LYS A 1 104 ? 12.793 -9.129 -11.713 1.00 96.06 104 LYS A CA 1
ATOM 828 C C . LYS A 1 104 ? 11.595 -8.318 -11.223 1.00 96.06 104 LYS A C 1
ATOM 830 O O . LYS A 1 104 ? 11.638 -7.093 -11.241 1.00 96.06 104 LYS A O 1
ATOM 835 N N . LEU A 1 105 ? 10.533 -8.990 -10.780 1.00 96.75 105 LEU A N 1
ATOM 836 C CA . LEU A 1 105 ? 9.378 -8.307 -10.199 1.00 96.75 105 LEU A CA 1
ATOM 837 C C . LEU A 1 105 ? 9.748 -7.597 -8.892 1.00 96.75 105 LEU A C 1
ATOM 839 O O . LEU A 1 105 ? 9.296 -6.481 -8.660 1.00 96.75 105 LEU A O 1
ATOM 843 N N . ALA A 1 106 ? 10.573 -8.222 -8.052 1.00 96.88 106 ALA A N 1
ATOM 844 C CA . ALA A 1 106 ? 11.012 -7.632 -6.793 1.00 96.88 106 ALA A CA 1
ATOM 845 C C . ALA A 1 106 ? 11.782 -6.321 -6.997 1.00 96.88 106 ALA A C 1
ATOM 847 O O . ALA A 1 106 ? 11.548 -5.358 -6.271 1.00 96.88 106 ALA A O 1
ATOM 848 N N . TRP A 1 107 ? 12.652 -6.274 -8.011 1.00 96.19 107 TRP A N 1
ATOM 849 C CA . TRP A 1 107 ? 13.384 -5.067 -8.384 1.00 96.19 107 TRP A CA 1
ATOM 850 C C . TRP A 1 107 ? 12.442 -3.926 -8.786 1.00 96.19 107 TRP A C 1
ATOM 852 O O . TRP A 1 107 ? 12.594 -2.809 -8.304 1.00 96.19 107 TRP A O 1
ATOM 862 N N . GLU A 1 108 ? 11.428 -4.211 -9.608 1.00 96.25 108 GLU A N 1
ATOM 863 C CA . GLU A 1 108 ? 10.424 -3.215 -10.015 1.00 96.25 108 GLU A CA 1
ATOM 864 C C . GLU A 1 108 ? 9.538 -2.749 -8.853 1.00 96.25 108 GLU A C 1
ATOM 866 O O . GLU A 1 108 ? 9.162 -1.584 -8.806 1.00 96.25 108 GLU A O 1
ATOM 871 N N . VAL A 1 109 ? 9.208 -3.627 -7.902 1.00 96.06 109 VAL A N 1
ATOM 872 C CA . VAL A 1 109 ? 8.420 -3.253 -6.714 1.00 96.06 109 VAL A CA 1
ATOM 873 C C . VAL A 1 109 ? 9.237 -2.397 -5.741 1.00 96.06 109 VAL A C 1
ATOM 875 O O . VAL A 1 109 ? 8.680 -1.506 -5.111 1.00 96.06 109 VAL A O 1
ATOM 878 N N . LEU A 1 110 ? 10.543 -2.656 -5.603 1.00 95.12 110 LEU A N 1
ATOM 879 C CA . LEU A 1 110 ? 11.398 -1.951 -4.644 1.00 95.12 110 LEU A CA 1
ATOM 880 C C . LEU A 1 110 ? 11.964 -0.632 -5.192 1.00 95.12 110 LEU A C 1
ATOM 882 O O . LEU A 1 110 ? 12.027 0.353 -4.464 1.00 95.12 110 LEU A O 1
ATOM 886 N N . PHE A 1 111 ? 12.399 -0.622 -6.454 1.00 95.44 111 PHE A N 1
ATOM 887 C CA . PHE A 1 111 ? 13.098 0.512 -7.072 1.00 95.44 111 PHE A CA 1
ATOM 888 C C . PHE A 1 111 ? 12.305 1.190 -8.192 1.00 95.44 111 PHE A C 1
ATOM 890 O O . PHE A 1 111 ? 12.707 2.251 -8.672 1.00 95.44 111 PHE A O 1
ATOM 897 N N . GLY A 1 112 ? 11.210 0.579 -8.642 1.00 94.38 112 GLY A N 1
ATOM 898 C CA . GLY A 1 112 ? 10.308 1.168 -9.622 1.00 94.38 112 GLY A CA 1
ATOM 899 C C . GLY A 1 112 ? 9.243 2.062 -8.976 1.00 94.38 112 GLY A C 1
ATOM 900 O O . GLY A 1 112 ? 9.259 2.326 -7.773 1.00 94.38 112 GLY A O 1
ATOM 901 N N . PRO A 1 113 ? 8.291 2.566 -9.774 1.00 94.25 113 PRO A N 1
ATOM 902 C CA . PRO A 1 113 ? 7.191 3.365 -9.265 1.00 94.25 113 PRO A CA 1
ATOM 903 C C . PRO A 1 113 ? 6.254 2.506 -8.411 1.00 94.25 113 PRO A C 1
ATOM 905 O O . PRO A 1 113 ? 5.840 1.415 -8.811 1.00 94.25 113 PRO A O 1
ATOM 908 N N . CYS A 1 114 ? 5.848 3.059 -7.270 1.00 94.56 114 CYS A N 1
ATOM 909 C CA . CYS A 1 114 ? 4.863 2.473 -6.365 1.00 94.56 114 CYS A CA 1
ATOM 910 C C . CYS A 1 114 ? 3.462 2.496 -7.007 1.00 94.56 114 CYS A C 1
ATOM 912 O O . CYS A 1 114 ? 2.649 3.395 -6.775 1.00 94.56 114 CYS A O 1
ATOM 914 N N . THR A 1 115 ? 3.188 1.531 -7.889 1.00 95.69 115 THR A N 1
ATOM 915 C CA . THR A 1 115 ? 1.918 1.449 -8.616 1.00 95.69 115 THR A CA 1
ATOM 916 C C . THR A 1 115 ? 0.882 0.607 -7.871 1.00 95.69 115 THR A C 1
ATOM 918 O O . THR A 1 115 ? 1.224 -0.414 -7.273 1.00 95.69 115 THR A O 1
ATOM 921 N N . PRO A 1 116 ? -0.422 0.946 -7.954 1.00 96.25 116 PRO A N 1
ATOM 922 C CA . PRO A 1 116 ? -1.477 0.234 -7.221 1.00 96.25 116 PRO A CA 1
ATOM 923 C C . PRO A 1 116 ? -1.562 -1.271 -7.508 1.00 96.25 116 PRO A C 1
ATOM 925 O O . PRO A 1 116 ? -2.066 -2.035 -6.686 1.00 96.25 116 PRO A O 1
ATOM 928 N N . TYR A 1 117 ? -1.049 -1.715 -8.660 1.00 97.38 117 TYR A N 1
ATOM 929 C CA . TYR A 1 117 ? -0.989 -3.126 -9.041 1.00 97.38 117 TYR A CA 1
ATOM 930 C C . TYR A 1 117 ? -0.276 -3.986 -7.986 1.00 97.38 117 TYR A C 1
ATOM 932 O O . TYR A 1 117 ? -0.650 -5.147 -7.799 1.00 97.38 117 TYR A O 1
ATOM 940 N N . GLN A 1 118 ? 0.708 -3.426 -7.268 1.00 97.19 118 GLN A N 1
ATOM 941 C CA . GLN A 1 118 ? 1.482 -4.161 -6.268 1.00 97.19 118 GLN A CA 1
ATOM 942 C C . GLN A 1 118 ? 0.609 -4.687 -5.120 1.00 97.19 118 GLN A C 1
ATOM 944 O O . GLN A 1 118 ? 0.759 -5.836 -4.708 1.00 97.19 118 GLN A O 1
ATOM 949 N N . TYR A 1 119 ? -0.413 -3.931 -4.707 1.00 97.56 119 TYR A N 1
ATOM 950 C CA . TYR A 1 119 ? -1.355 -4.308 -3.643 1.00 97.56 119 TYR A CA 1
ATOM 951 C C . TYR A 1 119 ? -2.393 -5.364 -4.068 1.00 97.56 119 TYR A C 1
ATOM 953 O O . TYR A 1 119 ? -3.303 -5.712 -3.307 1.00 97.56 119 TYR A O 1
ATOM 961 N N . ARG A 1 120 ? -2.260 -5.892 -5.292 1.00 97.81 120 ARG A N 1
ATOM 962 C CA . ARG A 1 120 ? -3.000 -7.047 -5.819 1.00 97.81 120 ARG A CA 1
ATOM 963 C C . ARG A 1 120 ? -2.085 -8.170 -6.314 1.00 97.81 120 ARG A C 1
ATOM 965 O O . ARG A 1 120 ? -2.564 -9.085 -6.983 1.00 97.81 120 ARG A O 1
ATOM 972 N N . LEU A 1 121 ? -0.791 -8.145 -5.985 1.00 96.94 121 LEU A N 1
ATOM 973 C CA . LEU A 1 121 ? 0.141 -9.232 -6.314 1.00 96.94 121 LEU A CA 1
ATOM 974 C C . LEU A 1 121 ? -0.119 -10.506 -5.504 1.00 96.94 121 LEU A C 1
ATOM 976 O O . LEU A 1 121 ? 0.118 -11.618 -5.983 1.00 96.94 121 LEU A O 1
ATOM 980 N N . SER A 1 122 ? -0.591 -10.351 -4.270 1.00 95.44 122 SER A N 1
ATOM 981 C CA 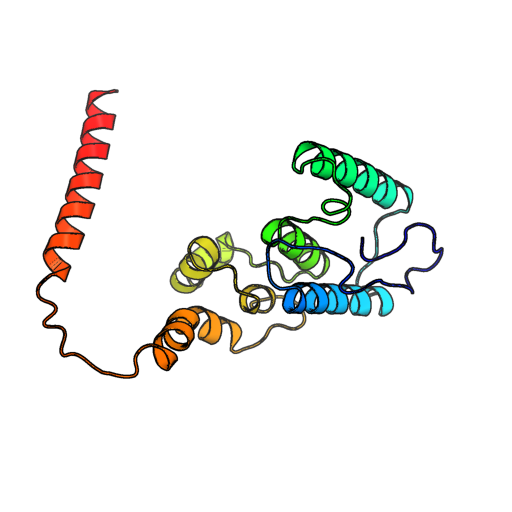. SER A 1 122 ? -0.796 -11.447 -3.327 1.00 95.44 122 SER A CA 1
ATOM 982 C C . SER A 1 122 ? -1.968 -11.162 -2.388 1.00 95.44 122 SER A C 1
ATOM 984 O O . SER A 1 122 ? -2.560 -10.084 -2.436 1.00 95.44 122 SER A O 1
ATOM 986 N N . GLY A 1 123 ? -2.321 -12.148 -1.564 1.00 96.25 123 GLY A N 1
ATOM 987 C CA . GLY A 1 123 ? -3.410 -12.032 -0.602 1.00 96.25 123 GLY A CA 1
ATOM 988 C C . GLY A 1 123 ? -4.817 -12.062 -1.219 1.00 96.25 123 GLY A C 1
ATOM 989 O O . GLY A 1 123 ? -4.995 -12.365 -2.407 1.00 96.25 123 GLY A O 1
ATOM 990 N N . PRO A 1 124 ? -5.847 -11.769 -0.409 1.00 96.50 124 PRO A N 1
ATOM 991 C CA . PRO A 1 124 ? -7.238 -11.754 -0.849 1.00 96.50 124 PRO A CA 1
ATOM 992 C C . PRO A 1 124 ? -7.492 -10.700 -1.936 1.00 96.50 124 PRO A C 1
ATOM 994 O O . PRO A 1 124 ? -7.148 -9.528 -1.777 1.00 96.50 124 PRO A O 1
ATOM 997 N N . GLY A 1 125 ? -8.136 -11.102 -3.036 1.00 96.06 125 GLY A N 1
ATOM 998 C CA . GLY A 1 125 ? -8.393 -10.213 -4.177 1.00 96.06 125 GLY A CA 1
ATOM 999 C C . GLY A 1 125 ? -7.187 -10.012 -5.104 1.00 96.06 125 GLY A C 1
ATOM 1000 O O . GLY A 1 125 ? -7.143 -9.017 -5.836 1.00 96.06 125 GLY A O 1
ATOM 1001 N N . LYS A 1 126 ? -6.216 -10.939 -5.069 1.00 97.19 126 LYS A N 1
ATOM 1002 C CA . LYS A 1 126 ? -5.098 -11.011 -6.017 1.00 97.19 126 LYS A CA 1
ATOM 1003 C C . LYS A 1 126 ? -5.596 -10.943 -7.460 1.00 97.19 126 LYS A C 1
ATOM 1005 O O . LYS A 1 126 ? -6.510 -11.668 -7.851 1.00 97.19 126 LYS A O 1
ATOM 1010 N N . TRP A 1 127 ? -4.931 -10.129 -8.270 1.00 98.25 127 TRP A N 1
ATOM 1011 C CA . TRP A 1 127 ? -5.188 -10.034 -9.700 1.00 98.25 127 TRP A CA 1
ATOM 1012 C C . TRP A 1 127 ? -4.104 -10.778 -10.482 1.00 98.25 127 TRP A C 1
ATOM 1014 O O . TRP A 1 127 ? -2.913 -10.505 -10.332 1.00 98.25 127 TRP A O 1
ATOM 1024 N N . LYS A 1 128 ? -4.516 -11.731 -11.326 1.00 97.62 128 LYS A N 1
ATOM 1025 C CA . LYS A 1 128 ? -3.605 -12.605 -12.087 1.00 97.62 128 LYS A CA 1
ATOM 1026 C C . LYS A 1 128 ? -2.615 -11.834 -12.970 1.00 97.62 128 LYS A C 1
ATOM 1028 O O . LYS A 1 128 ? -1.458 -12.228 -13.068 1.00 97.62 128 LYS A O 1
ATOM 1033 N N . ASP A 1 129 ? -3.040 -10.704 -13.534 1.00 97.94 129 ASP A N 1
ATOM 1034 C CA . ASP A 1 129 ? -2.226 -9.914 -14.461 1.00 97.94 129 ASP A CA 1
ATOM 1035 C C . ASP A 1 129 ? -1.438 -8.792 -13.766 1.00 97.94 129 ASP A C 1
ATOM 1037 O O . ASP A 1 129 ? -0.715 -8.057 -14.437 1.00 97.94 129 ASP A O 1
ATOM 1041 N N . ALA A 1 130 ? -1.500 -8.683 -12.430 1.00 97.81 130 ALA A N 1
ATOM 1042 C CA . ALA A 1 130 ? -0.796 -7.643 -11.671 1.00 97.81 130 ALA A CA 1
ATOM 1043 C C . ALA A 1 130 ? 0.710 -7.629 -11.966 1.00 97.81 130 ALA A C 1
ATOM 1045 O O . ALA A 1 130 ? 1.292 -6.572 -12.204 1.00 97.81 130 ALA A O 1
ATOM 1046 N N . ARG A 1 131 ? 1.326 -8.815 -12.053 1.00 97.62 131 ARG A N 1
ATOM 1047 C CA . ARG A 1 131 ? 2.733 -8.970 -12.446 1.00 97.62 131 ARG A CA 1
ATOM 1048 C C . ARG A 1 131 ? 3.004 -8.361 -13.819 1.00 97.62 131 ARG A C 1
ATOM 1050 O O . ARG A 1 131 ? 3.918 -7.558 -13.973 1.00 97.62 131 ARG A O 1
ATOM 1057 N N . LYS A 1 132 ? 2.219 -8.759 -14.825 1.00 98.25 132 LYS A N 1
ATOM 1058 C CA . LYS A 1 132 ? 2.383 -8.273 -16.199 1.00 98.25 132 LYS A CA 1
ATOM 1059 C C . LYS A 1 132 ? 2.192 -6.762 -16.248 1.00 98.25 132 LYS A C 1
ATOM 1061 O O . LYS A 1 132 ? 2.972 -6.087 -16.912 1.00 98.25 132 LYS A O 1
ATOM 1066 N N . ALA A 1 133 ? 1.200 -6.238 -15.529 1.00 98.00 133 ALA A N 1
ATOM 1067 C CA . ALA A 1 133 ? 0.940 -4.810 -15.439 1.00 98.00 133 ALA A CA 1
ATOM 1068 C C . ALA A 1 133 ? 2.150 -4.052 -14.878 1.00 98.00 133 ALA A C 1
ATOM 1070 O O . ALA A 1 133 ? 2.583 -3.100 -15.520 1.00 98.00 133 ALA A O 1
ATOM 1071 N N . ILE A 1 134 ? 2.749 -4.498 -13.773 1.00 97.75 134 ILE A N 1
ATOM 1072 C CA . ILE A 1 134 ? 3.950 -3.855 -13.211 1.00 97.75 134 ILE A CA 1
ATOM 1073 C C . ILE A 1 134 ? 5.094 -3.875 -14.227 1.00 97.75 134 ILE A C 1
ATOM 1075 O O . ILE A 1 134 ? 5.607 -2.827 -14.596 1.00 97.75 134 ILE A O 1
ATOM 1079 N N . LEU A 1 135 ? 5.424 -5.042 -14.784 1.00 97.69 135 LEU A N 1
ATOM 1080 C CA . LEU A 1 135 ? 6.573 -5.180 -15.689 1.00 97.69 135 LEU A CA 1
ATOM 1081 C C . LEU A 1 135 ? 6.444 -4.390 -17.005 1.00 97.69 135 LEU A C 1
ATOM 1083 O O . LEU A 1 135 ? 7.449 -4.111 -17.647 1.00 97.69 135 LEU A O 1
ATOM 1087 N N . THR A 1 136 ? 5.224 -4.039 -17.418 1.00 97.56 136 THR A N 1
ATOM 1088 C CA . THR A 1 136 ? 4.940 -3.304 -18.669 1.00 97.56 136 THR A CA 1
ATOM 1089 C C . THR A 1 136 ? 4.462 -1.868 -18.413 1.00 97.56 136 THR A C 1
ATOM 1091 O O . THR A 1 136 ? 3.928 -1.210 -19.306 1.00 97.56 136 THR A O 1
ATOM 1094 N N . GLN A 1 137 ? 4.601 -1.358 -17.183 1.00 96.50 137 GLN A N 1
ATOM 1095 C CA . GLN A 1 137 ? 4.094 -0.034 -16.803 1.00 96.50 137 GLN A CA 1
ATOM 1096 C C . GLN A 1 137 ? 4.731 1.105 -17.605 1.00 96.50 137 GLN A C 1
ATOM 1098 O O . GLN A 1 137 ? 4.016 1.963 -18.121 1.00 96.50 137 GLN A O 1
ATOM 1103 N N . TYR A 1 138 ? 6.050 1.065 -17.799 1.00 96.25 138 TYR A N 1
ATOM 1104 C CA . TYR A 1 138 ? 6.771 2.071 -18.576 1.00 96.25 138 TYR A CA 1
ATOM 1105 C C . TYR A 1 138 ? 6.379 2.072 -20.051 1.00 96.25 138 TYR A C 1
ATOM 1107 O O . TYR A 1 138 ? 6.260 3.139 -20.647 1.00 96.25 138 TYR A O 1
ATOM 1115 N N . GLU A 1 139 ? 6.096 0.902 -20.632 1.00 95.88 139 GLU A N 1
ATOM 1116 C CA . GLU A 1 139 ? 5.612 0.814 -22.013 1.00 95.88 139 GLU A CA 1
ATOM 1117 C C . GLU A 1 139 ? 4.316 1.609 -22.183 1.00 95.88 139 GLU A C 1
ATOM 1119 O O . GLU A 1 139 ? 4.182 2.367 -23.139 1.00 95.88 139 GLU A O 1
ATOM 1124 N N . ARG A 1 140 ? 3.379 1.501 -21.230 1.00 96.50 140 ARG A N 1
ATOM 1125 C CA . ARG A 1 140 ? 2.113 2.250 -21.268 1.00 96.50 140 ARG A CA 1
ATOM 1126 C C . ARG A 1 140 ? 2.285 3.747 -21.034 1.00 96.50 140 ARG A C 1
ATOM 1128 O O . ARG A 1 140 ? 1.501 4.512 -21.580 1.00 96.50 140 ARG A O 1
ATOM 1135 N N . ILE A 1 141 ? 3.286 4.157 -20.259 1.00 94.88 141 ILE A N 1
ATOM 1136 C CA . ILE A 1 141 ? 3.598 5.576 -20.034 1.00 94.88 141 ILE A CA 1
ATOM 1137 C C . ILE A 1 141 ? 4.226 6.194 -21.292 1.00 94.88 141 ILE A C 1
ATOM 1139 O O . ILE A 1 141 ? 3.868 7.300 -21.686 1.00 94.88 141 ILE A O 1
ATOM 1143 N N . ILE A 1 142 ? 5.139 5.473 -21.948 1.00 95.19 142 ILE A N 1
ATOM 1144 C CA . ILE A 1 142 ? 5.914 5.976 -23.093 1.00 95.19 142 ILE A CA 1
ATOM 1145 C C . ILE A 1 142 ? 5.130 5.877 -24.407 1.00 95.19 142 ILE A C 1
ATOM 1147 O O . ILE A 1 142 ? 5.237 6.749 -25.264 1.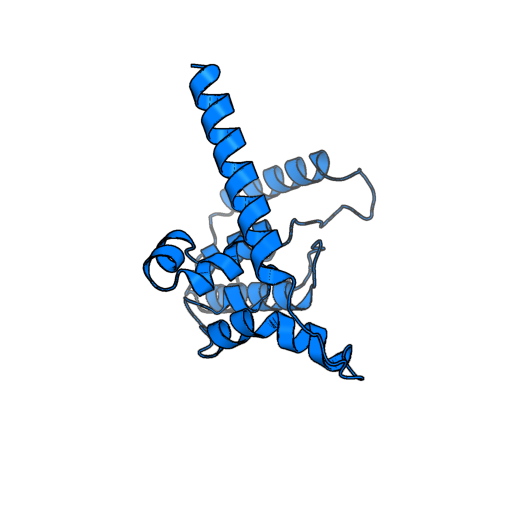00 95.19 142 ILE A O 1
ATOM 1151 N N . LYS A 1 143 ? 4.335 4.820 -24.600 1.00 95.62 143 LYS A N 1
ATOM 1152 C CA . LYS A 1 143 ? 3.602 4.576 -25.851 1.00 95.62 143 LYS A CA 1
ATOM 1153 C C . LYS A 1 143 ? 2.774 5.776 -26.346 1.00 95.62 143 LYS A C 1
ATOM 1155 O O . LYS A 1 143 ? 2.908 6.086 -27.527 1.00 95.62 143 LYS A O 1
ATOM 1160 N N . PRO A 1 144 ? 1.955 6.463 -25.523 1.00 96.38 144 PRO A N 1
ATOM 1161 C CA . PRO A 1 144 ? 1.175 7.606 -25.999 1.00 96.38 144 PRO A CA 1
ATOM 1162 C C . PRO A 1 144 ? 2.033 8.839 -26.317 1.00 96.38 144 PRO A C 1
ATOM 1164 O O . PRO A 1 144 ? 1.613 9.669 -27.117 1.00 96.38 144 PRO A O 1
ATOM 1167 N N . THR A 1 145 ? 3.228 8.967 -25.730 1.00 95.75 145 THR A N 1
ATOM 1168 C CA . THR A 1 145 ? 4.119 10.117 -25.960 1.00 95.75 145 THR A CA 1
ATOM 1169 C C . THR A 1 145 ? 5.106 9.888 -27.109 1.00 95.75 145 THR A C 1
ATOM 1171 O O . THR A 1 145 ? 5.634 10.845 -27.670 1.00 95.75 145 THR A O 1
ATOM 1174 N N . LYS A 1 146 ? 5.327 8.634 -27.523 1.00 92.25 146 LYS A N 1
ATOM 1175 C CA . LYS A 1 146 ? 6.223 8.253 -28.626 1.00 92.25 146 LYS A CA 1
ATOM 1176 C C . LYS A 1 146 ? 5.468 8.096 -29.954 1.00 92.25 146 LYS A C 1
ATOM 1178 O O . LYS A 1 146 ? 5.447 7.019 -30.544 1.00 92.25 146 LYS A O 1
ATOM 1183 N N . THR A 1 147 ? 4.866 9.180 -30.442 1.00 94.00 147 THR A N 1
ATOM 1184 C CA . THR A 1 147 ? 4.096 9.195 -31.706 1.00 94.00 147 THR A CA 1
ATOM 1185 C C . THR A 1 147 ? 4.965 9.140 -32.967 1.00 94.00 147 THR A C 1
ATOM 1187 O O . THR A 1 147 ? 4.474 8.783 -34.034 1.00 94.00 147 THR A O 1
ATOM 1190 N N . ARG A 1 148 ? 6.265 9.441 -32.855 1.00 93.31 148 ARG A N 1
ATOM 1191 C CA . ARG A 1 148 ? 7.251 9.336 -33.940 1.00 93.31 148 ARG A CA 1
ATOM 1192 C C . ARG A 1 148 ? 8.374 8.376 -33.555 1.00 93.31 148 ARG A C 1
ATOM 1194 O O . ARG A 1 148 ? 9.045 8.570 -32.541 1.00 93.31 148 ARG A O 1
ATOM 1201 N N . THR A 1 149 ? 8.624 7.365 -34.383 1.00 87.31 149 THR A N 1
ATOM 1202 C CA . THR A 1 149 ? 9.759 6.448 -34.216 1.00 87.31 149 THR A CA 1
ATOM 1203 C C . THR A 1 149 ? 11.013 7.023 -34.867 1.00 87.31 149 THR A C 1
ATOM 1205 O O . THR A 1 149 ? 10.992 7.395 -36.036 1.00 87.31 149 THR A O 1
ATOM 1208 N N . ILE A 1 150 ? 12.110 7.076 -34.115 1.00 86.62 150 ILE A N 1
ATOM 1209 C CA . ILE A 1 150 ? 13.439 7.443 -34.616 1.00 86.62 150 ILE A CA 1
ATOM 1210 C C . ILE A 1 150 ? 14.298 6.180 -34.569 1.00 86.62 150 ILE A C 1
ATOM 1212 O O . ILE A 1 150 ? 14.264 5.468 -33.563 1.00 86.62 150 ILE A O 1
ATOM 1216 N N . SER A 1 151 ? 15.052 5.895 -35.631 1.00 79.00 151 SER A N 1
ATOM 1217 C CA . SER A 1 151 ? 16.070 4.845 -35.626 1.00 79.00 151 SER A CA 1
ATOM 1218 C C . SER A 1 151 ? 17.184 5.236 -34.654 1.00 79.00 151 SER A C 1
ATOM 1220 O O . SER A 1 151 ? 17.963 6.148 -34.926 1.00 79.00 151 SER A O 1
ATOM 1222 N N . VAL A 1 152 ? 17.235 4.582 -33.497 1.00 70.69 152 VAL A N 1
ATOM 1223 C CA . VAL A 1 152 ? 18.338 4.740 -32.547 1.00 70.69 152 VAL A CA 1
ATOM 1224 C C . VAL A 1 152 ? 19.419 3.740 -32.949 1.00 70.69 152 VAL A C 1
ATOM 1226 O O . VAL A 1 152 ? 19.229 2.537 -32.790 1.00 70.69 152 VAL A O 1
ATOM 1229 N N . ASN A 1 153 ? 20.539 4.224 -33.493 1.00 62.25 153 ASN A N 1
ATOM 1230 C CA . ASN A 1 153 ? 21.750 3.412 -33.633 1.00 62.25 153 ASN A CA 1
ATOM 1231 C C . ASN A 1 153 ? 22.375 3.266 -32.241 1.00 62.25 153 ASN A C 1
ATOM 1233 O O . ASN A 1 153 ? 23.102 4.144 -31.780 1.00 62.25 153 ASN A O 1
ATOM 1237 N N . ASP A 1 154 ? 22.045 2.179 -31.548 1.00 58.88 154 ASP A N 1
ATOM 1238 C CA . ASP A 1 154 ? 22.442 1.939 -30.159 1.00 58.88 154 ASP A CA 1
ATOM 1239 C C . ASP A 1 154 ? 23.888 1.409 -30.068 1.00 58.88 154 ASP A C 1
ATOM 1241 O O . ASP A 1 154 ? 24.157 0.270 -29.705 1.00 58.88 154 ASP A O 1
ATOM 1245 N N . SER A 1 155 ? 24.863 2.250 -30.416 1.00 57.28 155 SER A N 1
ATOM 1246 C CA . SER A 1 155 ? 26.297 1.955 -30.251 1.00 57.28 155 SER A CA 1
ATOM 1247 C C . SER A 1 155 ? 26.836 2.312 -28.854 1.00 57.28 155 SER A C 1
ATOM 1249 O O . SER A 1 155 ? 28.008 2.092 -28.558 1.00 57.28 155 SER A O 1
ATOM 1251 N N . HIS A 1 156 ? 26.000 2.868 -27.967 1.00 55.22 156 HIS A N 1
ATOM 1252 C CA . HIS A 1 156 ? 26.425 3.501 -26.707 1.00 55.22 156 HIS A CA 1
ATOM 1253 C C . HIS A 1 156 ? 26.209 2.646 -25.439 1.00 55.22 156 HIS A C 1
ATOM 1255 O O . HIS A 1 156 ? 26.573 3.071 -24.338 1.00 55.22 156 HIS A O 1
ATOM 1261 N N . GLY A 1 157 ? 25.636 1.442 -25.552 1.00 56.94 157 GLY A N 1
ATOM 1262 C CA . GLY A 1 157 ? 25.352 0.573 -24.399 1.00 56.94 157 GLY A CA 1
ATOM 1263 C C . GLY A 1 157 ? 26.608 0.053 -23.684 1.00 56.94 157 GLY A C 1
ATOM 1264 O O . GLY A 1 157 ? 26.643 -0.000 -22.453 1.00 56.94 157 GLY A O 1
ATOM 1265 N N . SER A 1 158 ? 27.666 -0.256 -24.442 1.00 60.03 158 SER A N 1
ATOM 1266 C CA . SER A 1 158 ? 28.893 -0.865 -23.904 1.00 60.03 158 SER A CA 1
ATOM 1267 C C . SER A 1 158 ? 29.689 0.093 -23.007 1.00 60.03 158 SER A C 1
ATOM 1269 O O . SER A 1 158 ? 30.195 -0.307 -21.959 1.00 60.03 158 SER A O 1
ATOM 1271 N N . PHE A 1 159 ? 29.736 1.384 -23.356 1.00 63.16 159 PHE A N 1
ATOM 1272 C CA . PHE A 1 159 ? 30.455 2.393 -22.571 1.00 63.16 159 PHE A CA 1
ATOM 1273 C C . PHE A 1 159 ? 29.773 2.680 -21.228 1.00 63.16 159 PHE A C 1
ATOM 1275 O O . PHE A 1 159 ? 30.443 2.760 -20.201 1.00 63.16 159 PHE A O 1
ATOM 1282 N N . LYS A 1 160 ? 28.436 2.768 -21.188 1.00 69.12 160 LYS A N 1
ATOM 1283 C CA . LYS A 1 160 ? 27.697 3.040 -19.939 1.00 69.12 160 LYS A CA 1
ATOM 1284 C C . LYS A 1 160 ? 27.867 1.935 -18.897 1.00 69.12 160 LYS A C 1
ATOM 1286 O O . LYS A 1 160 ? 27.910 2.228 -17.703 1.00 69.12 160 LYS A O 1
ATOM 1291 N N . LEU A 1 161 ? 27.955 0.679 -19.333 1.00 72.88 161 LEU A N 1
ATOM 1292 C CA . LEU A 1 161 ? 28.201 -0.451 -18.440 1.00 72.88 161 LEU A CA 1
ATOM 1293 C C . LEU A 1 161 ? 29.643 -0.434 -17.910 1.00 72.88 161 LEU A C 1
ATOM 1295 O O . LEU A 1 161 ? 29.843 -0.578 -16.706 1.00 72.88 161 LEU A O 1
ATOM 1299 N N . ALA A 1 162 ? 30.624 -0.169 -18.778 1.00 75.75 162 ALA A N 1
ATOM 1300 C CA . ALA A 1 162 ? 32.033 -0.073 -18.397 1.00 75.75 162 ALA A CA 1
ATOM 1301 C C . ALA A 1 162 ? 32.290 1.030 -17.353 1.00 75.75 162 ALA A C 1
ATOM 1303 O O . ALA A 1 162 ? 32.949 0.775 -16.348 1.00 75.75 162 ALA A O 1
ATOM 1304 N N . PHE A 1 163 ? 31.703 2.223 -17.520 1.00 80.00 163 PHE A N 1
ATOM 1305 C CA . PHE A 1 163 ? 31.838 3.310 -16.539 1.00 80.00 163 PHE A CA 1
ATOM 1306 C C . PHE A 1 163 ? 31.192 2.986 -15.184 1.00 80.00 163 PHE A C 1
ATOM 1308 O O . PHE A 1 163 ? 31.728 3.369 -14.146 1.00 80.00 163 PHE A O 1
ATOM 1315 N N . LYS A 1 164 ? 30.074 2.245 -15.164 1.00 81.25 164 LYS A N 1
ATOM 1316 C CA . LYS A 1 164 ? 29.460 1.784 -13.907 1.00 81.25 164 LYS A CA 1
ATOM 1317 C C . LYS A 1 164 ? 30.336 0.762 -13.184 1.00 81.25 164 LYS A C 1
ATOM 1319 O O . LYS A 1 164 ? 30.492 0.860 -11.972 1.00 81.25 164 LYS A O 1
ATOM 1324 N N . ILE A 1 165 ? 30.926 -0.184 -13.918 1.00 86.81 165 ILE A N 1
ATOM 1325 C CA . ILE A 1 165 ? 31.847 -1.180 -13.351 1.00 86.81 165 ILE A CA 1
ATOM 1326 C C . ILE A 1 165 ? 33.099 -0.489 -12.801 1.00 86.81 165 ILE A C 1
ATOM 1328 O O . ILE A 1 165 ? 33.497 -0.765 -11.673 1.00 86.81 165 ILE A O 1
ATOM 1332 N N . LEU A 1 166 ? 33.674 0.457 -13.549 1.00 88.56 166 LEU A N 1
ATOM 1333 C CA . LEU A 1 166 ? 34.836 1.225 -13.105 1.00 88.56 166 LEU A CA 1
ATOM 1334 C C . LEU A 1 166 ? 34.536 2.025 -11.829 1.00 88.56 166 LEU A C 1
ATOM 1336 O O . LEU A 1 166 ? 35.335 2.006 -10.899 1.00 88.56 166 LEU A O 1
ATOM 1340 N N . GLY A 1 167 ? 33.366 2.667 -11.747 1.00 87.69 167 GLY A N 1
ATOM 1341 C CA . GLY A 1 167 ? 32.935 3.377 -10.541 1.00 87.69 167 GLY A CA 1
ATOM 1342 C C . GLY A 1 167 ? 32.814 2.462 -9.319 1.00 87.69 167 GLY A C 1
ATOM 1343 O O . GLY A 1 167 ? 33.263 2.830 -8.239 1.00 87.69 167 GLY A O 1
ATOM 1344 N N . ILE A 1 168 ? 32.278 1.249 -9.494 1.00 90.62 168 ILE A N 1
ATOM 1345 C CA . ILE A 1 168 ? 32.187 0.244 -8.423 1.00 90.62 168 ILE A CA 1
ATOM 1346 C C . ILE A 1 168 ? 33.587 -0.213 -7.984 1.00 90.62 168 ILE A C 1
ATOM 1348 O O . ILE A 1 168 ? 33.852 -0.288 -6.787 1.00 90.62 168 ILE A O 1
ATOM 1352 N N . LEU A 1 169 ? 34.499 -0.466 -8.928 1.00 90.38 169 LEU A N 1
ATOM 1353 C CA . LEU A 1 169 ? 35.876 -0.878 -8.634 1.00 90.38 169 LEU A CA 1
ATOM 1354 C C . LEU A 1 169 ? 36.668 0.201 -7.887 1.00 90.38 169 LEU A C 1
ATOM 1356 O O . LEU A 1 169 ? 37.372 -0.120 -6.935 1.00 90.38 169 LEU A O 1
ATOM 1360 N N . ILE A 1 170 ? 36.520 1.473 -8.272 1.00 91.62 170 ILE A N 1
ATOM 1361 C CA . ILE A 1 170 ? 37.137 2.603 -7.560 1.00 91.62 170 ILE A CA 1
ATOM 1362 C C . ILE A 1 170 ? 36.601 2.683 -6.127 1.00 91.62 170 ILE A C 1
ATOM 1364 O O . ILE A 1 170 ? 37.373 2.906 -5.199 1.00 91.62 170 ILE A O 1
ATOM 1368 N N . LEU A 1 171 ? 35.301 2.452 -5.930 1.00 91.00 171 LEU A N 1
ATOM 1369 C CA . LEU A 1 171 ? 34.679 2.470 -4.606 1.00 91.00 171 LEU A CA 1
ATOM 1370 C C . LEU A 1 171 ? 35.209 1.336 -3.714 1.00 91.00 171 LEU A C 1
ATOM 1372 O O . LEU A 1 171 ? 35.545 1.574 -2.558 1.00 91.00 171 LEU A O 1
ATOM 1376 N N . PHE A 1 172 ? 35.357 0.125 -4.261 1.00 90.44 172 PHE A N 1
ATOM 1377 C CA . PHE A 1 172 ? 35.974 -0.999 -3.549 1.00 90.44 172 PHE A CA 1
ATOM 1378 C C . PHE A 1 172 ? 37.452 -0.754 -3.231 1.00 90.44 172 PHE A C 1
ATOM 1380 O O . PHE A 1 172 ? 37.885 -1.049 -2.120 1.00 90.44 172 PHE A O 1
ATOM 1387 N N . ALA A 1 173 ? 38.217 -0.186 -4.167 1.00 89.44 173 ALA A N 1
ATOM 1388 C CA . ALA A 1 173 ? 39.620 0.155 -3.945 1.00 89.44 173 ALA A CA 1
ATOM 1389 C C . ALA A 1 173 ? 39.778 1.241 -2.869 1.00 89.44 173 ALA A C 1
ATOM 1391 O O . ALA A 1 173 ? 40.632 1.118 -1.998 1.00 89.44 173 ALA A O 1
ATOM 1392 N N . ALA A 1 174 ? 38.924 2.268 -2.880 1.00 88.50 174 ALA A N 1
ATOM 1393 C CA . ALA A 1 174 ? 38.924 3.313 -1.862 1.00 88.50 174 ALA A CA 1
ATOM 1394 C C . ALA A 1 174 ? 38.598 2.754 -0.469 1.00 88.50 174 ALA A C 1
ATOM 1396 O O . ALA A 1 174 ? 39.266 3.108 0.497 1.00 88.50 174 ALA A O 1
ATOM 1397 N N . ILE A 1 175 ? 37.621 1.847 -0.365 1.00 88.81 175 ILE A N 1
ATOM 1398 C CA . ILE A 1 175 ? 37.292 1.172 0.898 1.00 88.81 175 ILE A CA 1
ATOM 1399 C C . ILE A 1 175 ? 38.462 0.299 1.366 1.00 88.81 175 ILE A C 1
ATOM 1401 O O . ILE A 1 175 ? 38.813 0.353 2.536 1.00 88.81 175 ILE A O 1
ATOM 1405 N N . TYR A 1 176 ? 39.099 -0.452 0.465 1.00 85.00 176 TYR A N 1
ATOM 1406 C CA . TYR A 1 176 ? 40.241 -1.310 0.795 1.00 85.00 176 TYR A CA 1
ATOM 1407 C C . TYR A 1 176 ? 41.475 -0.527 1.267 1.00 85.00 176 TYR A C 1
ATOM 1409 O O . TYR A 1 176 ? 42.184 -0.993 2.143 1.00 85.00 176 TYR A O 1
ATOM 1417 N N . VAL A 1 177 ? 41.731 0.661 0.710 1.00 85.38 177 VAL A N 1
ATOM 1418 C CA . VAL A 1 177 ? 42.849 1.533 1.125 1.00 85.38 177 VAL A CA 1
ATOM 1419 C C . VAL A 1 177 ? 42.552 2.279 2.436 1.00 85.38 177 VAL A C 1
ATOM 1421 O O . VAL A 1 177 ? 43.471 2.753 3.095 1.00 85.38 177 VAL A O 1
ATOM 1424 N N . SER A 1 178 ? 41.275 2.397 2.814 1.00 70.19 178 SER A N 1
ATOM 1425 C CA . SER A 1 178 ? 40.830 3.085 4.037 1.00 70.19 178 SER A CA 1
ATOM 1426 C C . SER A 1 178 ? 40.727 2.165 5.265 1.00 70.19 178 SER A C 1
ATOM 1428 O O . SER A 1 178 ? 40.359 2.644 6.339 1.00 70.19 178 SER A O 1
ATOM 1430 N N . VAL A 1 179 ? 40.994 0.865 5.100 1.00 64.19 179 VAL A N 1
ATOM 1431 C CA . VAL A 1 179 ? 40.995 -0.185 6.136 1.00 64.19 179 VAL A CA 1
ATOM 1432 C C . VAL A 1 179 ? 42.426 -0.648 6.365 1.00 64.19 179 VAL A C 1
ATOM 1434 O O . VAL A 1 179 ? 42.784 -0.833 7.548 1.00 64.19 179 VAL A O 1
#